Protein AF-A0A0F9EIC6-F1 (afdb_monomer)

Solvent-accessible surface area (backbone atoms only — not comparable to full-atom values): 2759 Å² total; per-residue (Å²): 106,53,45,43,78,66,41,25,54,52,48,46,52,41,36,72,73,69,44,94,40,76,45,42,23,72,52,71,75,36,59,72,66,43,60,97,81,61,78,49,50,79,42,72,48,133

Secondary structure (DSSP, 8-state):
----HHHHHHHHHHHHTT---EEEES-GGGGGGS-TT--SEEEE--

Organism: NCBI:txid412755

Structure (mmCIF, N/CA/C/O backbone):
data_AF-A0A0F9EIC6-F1
#
_entry.id   AF-A0A0F9EIC6-F1
#
loop_
_atom_site.group_PDB
_atom_site.id
_atom_site.type_symbol
_atom_site.label_atom_id
_atom_site.label_alt_id
_atom_site.label_comp_id
_atom_site.label_asym_id
_atom_site.label_entity_id
_atom_site.label_seq_id
_atom_site.pdbx_PDB_ins_code
_atom_site.Cartn_x
_atom_site.Cartn_y
_atom_site.Cartn_z
_atom_site.occupancy
_atom_site.B_iso_or_equiv
_atom_site.auth_seq_id
_atom_site.auth_comp_id
_atom_site.auth_asym_id
_atom_site.auth_atom_id
_atom_site.pdbx_PDB_model_num
ATOM 1 N N . MET A 1 1 ? 8.953 2.194 -2.556 1.00 53.22 1 MET A N 1
ATOM 2 C CA . MET A 1 1 ? 8.092 1.319 -1.732 1.00 53.22 1 MET A CA 1
ATOM 3 C C . MET A 1 1 ? 7.033 0.755 -2.663 1.00 53.22 1 MET A C 1
ATOM 5 O O . MET A 1 1 ? 6.030 1.416 -2.872 1.0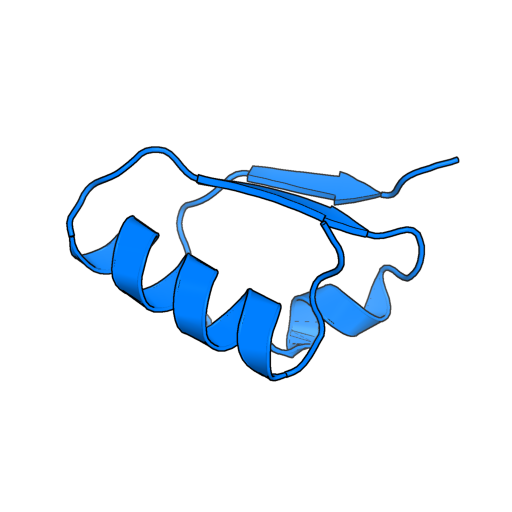0 53.22 1 MET A O 1
ATOM 9 N N . GLY A 1 2 ? 7.293 -0.377 -3.317 1.00 65.62 2 GLY A N 1
ATOM 10 C CA . GLY A 1 2 ? 6.376 -0.879 -4.346 1.00 65.62 2 GLY A CA 1
ATOM 11 C C . GLY A 1 2 ? 5.045 -1.376 -3.770 1.00 65.62 2 GLY A C 1
ATOM 12 O O . GLY A 1 2 ? 4.999 -1.916 -2.663 1.00 65.62 2 GLY A O 1
ATOM 13 N N . CYS A 1 3 ? 3.981 -1.269 -4.557 1.00 79.44 3 CYS A N 1
ATOM 14 C CA . CYS A 1 3 ? 2.659 -1.862 -4.371 1.00 79.44 3 CYS A CA 1
ATOM 15 C C . CYS A 1 3 ? 2.687 -3.381 -4.677 1.00 79.44 3 CYS A C 1
ATOM 17 O O . CYS A 1 3 ? 1.895 -3.963 -5.427 1.00 79.44 3 CYS A O 1
ATOM 19 N N . GLY A 1 4 ? 3.668 -4.066 -4.083 1.00 84.75 4 GLY A N 1
ATOM 20 C CA . GLY A 1 4 ? 3.722 -5.522 -4.022 1.00 84.75 4 GLY A CA 1
ATOM 21 C C . GLY A 1 4 ? 2.562 -6.085 -3.194 1.00 84.75 4 GLY A C 1
ATOM 22 O O . GLY A 1 4 ? 1.791 -5.338 -2.603 1.00 84.75 4 GLY A O 1
ATOM 23 N N . ARG A 1 5 ? 2.459 -7.414 -3.083 1.00 85.00 5 ARG A N 1
ATOM 24 C CA . A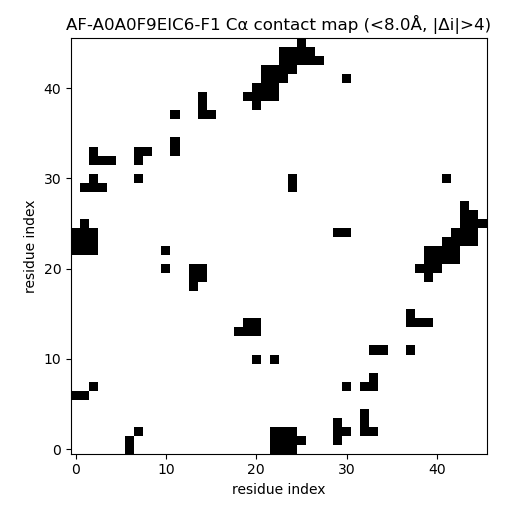RG A 1 5 ? 1.403 -8.054 -2.275 1.00 85.00 5 ARG A CA 1
ATOM 25 C C . ARG A 1 5 ? 1.393 -7.543 -0.824 1.00 85.00 5 ARG A C 1
ATOM 27 O O . ARG A 1 5 ? 0.366 -7.109 -0.336 1.00 85.00 5 ARG A O 1
ATOM 34 N N . VAL A 1 6 ? 2.569 -7.491 -0.195 1.00 89.62 6 VAL A N 1
ATOM 35 C CA . VAL A 1 6 ? 2.732 -6.979 1.179 1.00 89.62 6 VAL A CA 1
ATOM 36 C C . VAL A 1 6 ? 2.549 -5.461 1.257 1.00 89.62 6 VAL A C 1
ATOM 38 O O . VAL A 1 6 ? 2.002 -4.959 2.229 1.00 89.62 6 VAL A O 1
ATOM 41 N N . GLY A 1 7 ? 2.997 -4.724 0.237 1.00 89.81 7 GLY A N 1
ATOM 42 C CA . GLY A 1 7 ? 2.879 -3.264 0.210 1.00 89.81 7 GLY A CA 1
ATOM 43 C C . GLY A 1 7 ? 1.427 -2.798 0.121 1.00 89.81 7 GLY A C 1
ATOM 44 O O . GLY A 1 7 ? 1.063 -1.840 0.793 1.00 89.81 7 GLY A O 1
ATOM 45 N N . ALA A 1 8 ? 0.599 -3.497 -0.661 1.00 91.25 8 ALA A N 1
ATOM 46 C CA . ALA A 1 8 ? -0.830 -3.217 -0.764 1.00 91.25 8 ALA A CA 1
ATOM 47 C C . ALA A 1 8 ? -1.565 -3.507 0.553 1.00 91.25 8 ALA A C 1
ATOM 49 O O . ALA A 1 8 ? -2.320 -2.654 1.013 1.00 91.25 8 AL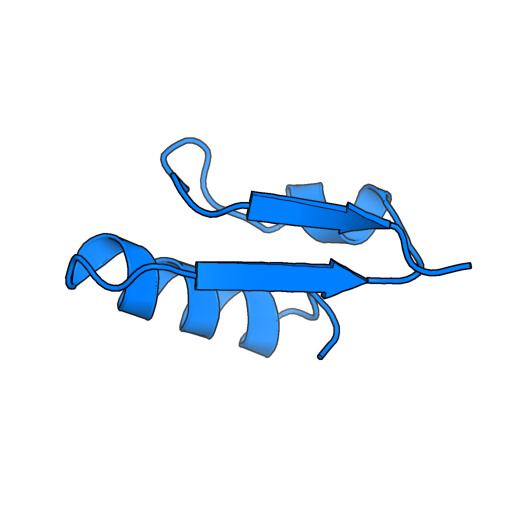A A O 1
ATOM 50 N N . ASP A 1 9 ? -1.292 -4.655 1.183 1.00 91.88 9 ASP A N 1
ATOM 51 C CA . ASP A 1 9 ? -1.911 -5.024 2.462 1.00 91.88 9 ASP A CA 1
ATOM 52 C C . ASP A 1 9 ? -1.520 -4.041 3.576 1.00 91.88 9 ASP A C 1
ATOM 54 O O . ASP A 1 9 ? -2.379 -3.543 4.298 1.00 91.88 9 ASP A O 1
ATOM 58 N N . LEU A 1 10 ? -0.232 -3.696 3.684 1.00 92.81 10 LEU A N 1
ATOM 59 C CA . LEU A 1 10 ? 0.244 -2.738 4.683 1.00 92.81 10 LEU A CA 1
ATOM 60 C C . LEU A 1 10 ? -0.354 -1.342 4.468 1.00 92.81 10 LEU A C 1
ATOM 62 O O . LEU A 1 10 ? -0.772 -0.697 5.426 1.00 92.81 10 LEU A O 1
ATOM 66 N N . ALA A 1 11 ? -0.397 -0.873 3.220 1.00 93.69 11 ALA A N 1
ATOM 67 C CA . ALA A 1 11 ? -0.977 0.423 2.903 1.00 93.69 11 ALA A CA 1
ATOM 68 C C . ALA A 1 11 ? -2.476 0.473 3.215 1.00 93.69 11 ALA A C 1
ATOM 70 O O . ALA A 1 11 ? -2.946 1.477 3.739 1.00 93.69 11 ALA A O 1
ATOM 71 N N . ALA A 1 12 ? -3.207 -0.610 2.938 1.00 92.88 12 ALA A N 1
ATOM 72 C CA . ALA A 1 12 ? -4.619 -0.723 3.277 1.00 92.88 12 ALA A CA 1
ATOM 73 C C . ALA A 1 12 ? -4.850 -0.643 4.791 1.00 92.88 12 ALA A C 1
ATOM 75 O O . ALA A 1 12 ? -5.726 0.098 5.225 1.00 92.88 12 ALA A O 1
ATOM 76 N N . THR A 1 13 ? -4.049 -1.350 5.595 1.00 93.94 13 THR A N 1
ATOM 77 C CA . THR A 1 13 ? -4.155 -1.288 7.060 1.00 93.94 13 THR A CA 1
ATOM 78 C C . THR A 1 13 ? -3.904 0.125 7.580 1.00 93.94 13 THR A C 1
ATOM 80 O O . THR A 1 13 ? -4.697 0.634 8.364 1.00 93.94 13 THR A O 1
ATOM 83 N N . LEU A 1 14 ? -2.847 0.789 7.104 1.00 94.12 14 LEU A N 1
ATOM 84 C CA . LEU A 1 14 ? -2.518 2.152 7.531 1.00 94.12 14 LEU A CA 1
ATOM 85 C C . LEU A 1 14 ? -3.612 3.164 7.148 1.00 94.12 14 LEU A C 1
ATOM 87 O O . LEU A 1 14 ? -3.968 4.017 7.957 1.00 94.12 14 LEU A O 1
ATOM 91 N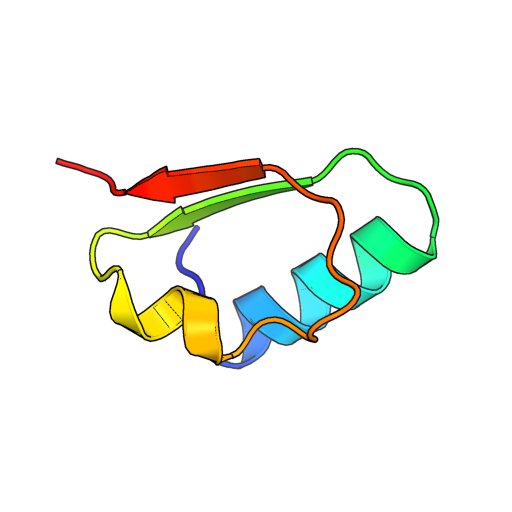 N . ASP A 1 15 ? -4.176 3.047 5.946 1.00 94.75 15 ASP A N 1
ATOM 92 C CA . ASP A 1 15 ? -5.295 3.881 5.483 1.00 94.75 15 ASP A CA 1
ATOM 93 C C . ASP A 1 15 ? -6.559 3.650 6.332 1.00 94.75 15 ASP A C 1
ATOM 95 O O . ASP A 1 15 ? -7.211 4.603 6.757 1.00 94.75 15 ASP A O 1
ATOM 99 N N . GLN A 1 16 ? -6.862 2.392 6.676 1.00 93.44 16 GLN A N 1
ATOM 100 C CA . GLN A 1 16 ? -7.978 2.044 7.565 1.00 93.44 16 GLN A CA 1
ATOM 101 C C . GLN A 1 16 ? -7.794 2.548 9.002 1.00 93.44 16 GLN A C 1
ATOM 103 O O . GLN A 1 16 ? -8.776 2.891 9.661 1.00 93.44 16 GLN A O 1
ATOM 108 N N . GLU A 1 17 ? -6.556 2.617 9.485 1.00 95.25 17 GLU A N 1
ATOM 109 C CA . GLU A 1 17 ? -6.206 3.203 10.784 1.00 95.25 17 GLU A CA 1
ATOM 110 C C . GLU A 1 17 ? -6.271 4.745 10.778 1.00 95.25 17 GLU A C 1
ATOM 112 O O . GLU A 1 17 ? -6.137 5.377 11.827 1.00 95.25 17 GLU A O 1
ATOM 117 N N . GLY A 1 18 ? -6.539 5.360 9.620 1.00 94.69 18 GLY A N 1
ATOM 118 C CA . GLY A 1 18 ? -6.684 6.806 9.458 1.00 94.69 18 GLY A CA 1
ATOM 119 C C . GLY A 1 18 ? -5.364 7.535 9.218 1.00 94.69 18 GLY A C 1
ATOM 120 O O . GLY A 1 18 ? -5.303 8.758 9.363 1.00 94.69 18 GLY A O 1
ATOM 121 N N . HIS A 1 19 ? -4.301 6.809 8.868 1.00 95.56 19 HIS A N 1
ATOM 122 C CA . HIS A 1 19 ? -3.029 7.409 8.491 1.00 95.56 19 HIS A CA 1
ATOM 123 C C . HIS A 1 19 ? -3.052 7.894 7.041 1.00 95.56 19 HIS A C 1
ATOM 125 O O . HIS A 1 19 ? -3.621 7.263 6.154 1.00 95.56 19 HIS A O 1
ATOM 131 N N . GLU A 1 20 ? -2.367 9.006 6.783 1.00 94.19 20 GLU A N 1
ATOM 132 C CA . GLU A 1 20 ? -2.145 9.476 5.420 1.00 94.19 20 GLU A CA 1
ATOM 133 C C . GLU A 1 20 ? -1.078 8.605 4.743 1.00 94.19 20 GLU A C 1
ATOM 135 O O . GLU A 1 20 ? 0.087 8.583 5.147 1.00 94.19 20 GLU A O 1
ATOM 140 N N . VAL A 1 21 ? -1.482 7.868 3.707 1.00 94.50 21 VAL A N 1
ATOM 141 C CA . VAL A 1 21 ? -0.610 6.936 2.984 1.00 94.50 21 VAL A CA 1
ATOM 142 C C . VAL A 1 21 ? -0.374 7.428 1.561 1.00 94.50 21 VAL A C 1
ATOM 144 O O . VAL A 1 21 ? -1.308 7.772 0.840 1.00 94.50 21 VAL A O 1
ATOM 147 N N . THR A 1 22 ? 0.886 7.406 1.127 1.00 93.88 22 THR A N 1
ATOM 148 C CA . THR A 1 22 ? 1.278 7.635 -0.270 1.00 93.88 22 THR A CA 1
ATOM 149 C C . THR A 1 22 ? 2.054 6.430 -0.787 1.00 93.88 22 THR A C 1
ATOM 151 O O . THR A 1 22 ? 3.054 6.027 -0.192 1.00 93.88 22 THR A O 1
ATOM 154 N N . ILE A 1 23 ? 1.612 5.857 -1.907 1.00 91.44 23 ILE A N 1
ATOM 155 C CA . ILE A 1 23 ? 2.253 4.708 -2.553 1.00 91.44 23 ILE A CA 1
ATOM 156 C C . ILE A 1 23 ? 2.926 5.154 -3.844 1.00 91.44 23 ILE A C 1
ATOM 158 O O . ILE A 1 23 ? 2.317 5.836 -4.668 1.00 91.44 23 ILE A O 1
ATOM 162 N N . LEU A 1 24 ? 4.171 4.710 -4.028 1.00 91.62 24 LEU A N 1
ATOM 163 C CA . LEU A 1 24 ? 4.966 4.979 -5.220 1.00 91.62 24 LEU A CA 1
ATOM 164 C C . LEU A 1 24 ? 5.434 3.662 -5.846 1.00 91.62 24 LEU A C 1
ATOM 166 O O . LEU A 1 24 ? 6.261 2.956 -5.259 1.00 91.62 24 LEU A O 1
ATOM 170 N N . ASP A 1 25 ? 4.919 3.340 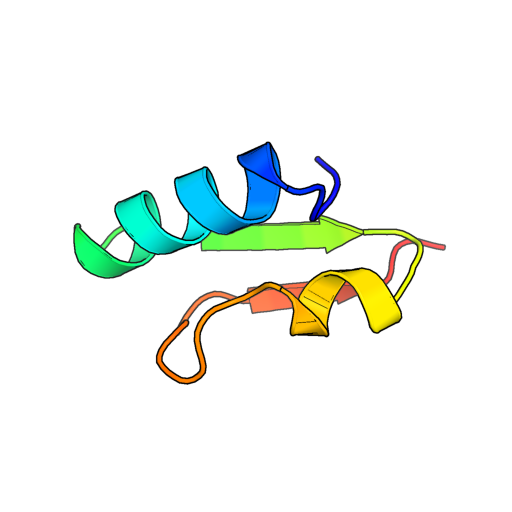-7.029 1.00 90.75 25 ASP A N 1
ATOM 171 C CA . ASP A 1 25 ? 5.315 2.155 -7.796 1.00 90.75 25 ASP A CA 1
ATOM 172 C C . ASP A 1 25 ? 5.631 2.545 -9.242 1.00 90.75 25 ASP A C 1
ATOM 174 O O . ASP A 1 25 ? 5.024 3.456 -9.786 1.00 90.75 25 ASP A O 1
ATOM 178 N N . VAL A 1 26 ? 6.592 1.874 -9.866 1.00 90.12 26 VAL A N 1
ATOM 179 C CA . VAL A 1 26 ? 6.935 2.077 -11.285 1.00 90.12 26 VAL A CA 1
ATOM 180 C C . VAL A 1 26 ? 5.937 1.388 -12.220 1.00 90.12 26 VAL A C 1
ATOM 182 O O . VAL A 1 26 ? 5.838 1.729 -13.392 1.00 90.12 26 VAL A O 1
ATOM 185 N N . ASN A 1 27 ? 5.196 0.403 -11.711 1.00 89.75 27 ASN A N 1
ATOM 186 C CA . ASN A 1 27 ? 4.190 -0.343 -12.445 1.00 89.75 27 ASN A CA 1
ATOM 187 C C . ASN A 1 27 ? 2.782 0.073 -12.000 1.00 89.75 27 ASN A C 1
ATOM 189 O O . ASN A 1 27 ? 2.332 -0.281 -10.910 1.00 89.75 27 ASN A O 1
ATOM 193 N N . GLU A 1 28 ? 2.055 0.760 -12.879 1.00 89.81 28 GLU A N 1
ATOM 194 C CA . GLU A 1 28 ? 0.685 1.214 -12.622 1.00 89.81 28 GLU A CA 1
ATOM 195 C C . GLU A 1 28 ? -0.292 0.059 -12.330 1.00 89.81 28 GLU A C 1
ATOM 197 O O . GLU A 1 28 ? -1.195 0.193 -11.500 1.00 89.81 28 GLU A O 1
ATOM 202 N N . ASP A 1 29 ? -0.083 -1.123 -12.923 1.00 91.19 29 ASP A N 1
ATOM 203 C CA . ASP A 1 29 ? -0.945 -2.285 -12.678 1.00 91.19 29 ASP A CA 1
ATOM 204 C C . ASP A 1 29 ? -0.850 -2.794 -11.232 1.00 91.19 29 ASP A C 1
ATOM 206 O O . ASP A 1 29 ? -1.766 -3.466 -10.746 1.00 91.19 29 ASP A O 1
ATOM 210 N N . ALA A 1 30 ? 0.227 -2.459 -10.515 1.00 90.44 30 ALA A N 1
ATOM 211 C CA . ALA A 1 30 ? 0.401 -2.842 -9.121 1.00 90.44 30 ALA A CA 1
ATOM 212 C C . ALA A 1 30 ? -0.692 -2.228 -8.225 1.00 90.44 30 ALA A C 1
ATOM 214 O O . ALA A 1 30 ? -1.162 -2.894 -7.299 1.00 90.44 30 ALA A O 1
ATOM 215 N N . PHE A 1 31 ? -1.198 -1.032 -8.559 1.00 91.06 31 PHE A N 1
ATOM 216 C CA . PHE A 1 31 ? -2.261 -0.361 -7.800 1.00 91.06 31 PHE A CA 1
ATOM 217 C C . PHE A 1 31 ? -3.603 -1.092 -7.828 1.00 91.06 31 PHE A C 1
ATOM 219 O O . PHE A 1 31 ? -4.431 -0.860 -6.951 1.00 91.06 31 PHE A O 1
ATOM 226 N N . ARG A 1 32 ? -3.825 -2.014 -8.776 1.00 91.12 32 ARG A N 1
ATOM 227 C CA . ARG A 1 32 ? -5.041 -2.849 -8.807 1.00 91.12 32 ARG A CA 1
ATOM 228 C C . ARG A 1 32 ? -5.158 -3.782 -7.601 1.00 91.12 32 ARG A C 1
ATOM 230 O O . ARG A 1 32 ? -6.221 -4.348 -7.376 1.00 91.12 32 ARG A O 1
ATO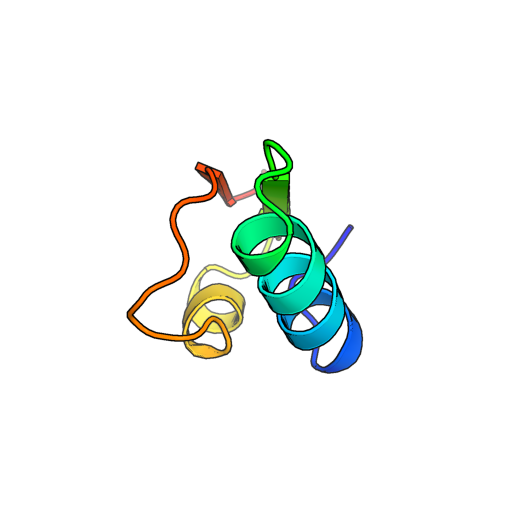M 237 N N . ARG A 1 33 ? -4.068 -3.973 -6.852 1.00 91.44 33 ARG A N 1
ATOM 238 C CA . ARG A 1 33 ? -4.043 -4.762 -5.612 1.00 91.44 33 ARG A CA 1
ATOM 239 C C . ARG A 1 33 ? -4.598 -4.004 -4.415 1.00 91.44 33 ARG A C 1
ATOM 241 O O . ARG A 1 33 ? -4.896 -4.632 -3.407 1.00 91.44 33 ARG A O 1
ATOM 248 N N . LEU A 1 34 ? -4.708 -2.681 -4.512 1.00 91.81 34 LEU A N 1
ATOM 249 C CA . LEU A 1 34 ? -5.275 -1.877 -3.443 1.00 91.81 34 LEU A CA 1
ATOM 250 C C . LEU A 1 34 ? -6.779 -2.123 -3.357 1.00 91.81 34 LEU A C 1
ATOM 252 O O . LEU A 1 34 ? -7.441 -2.276 -4.390 1.00 91.81 34 LEU A O 1
ATOM 256 N N . PRO A 1 35 ? -7.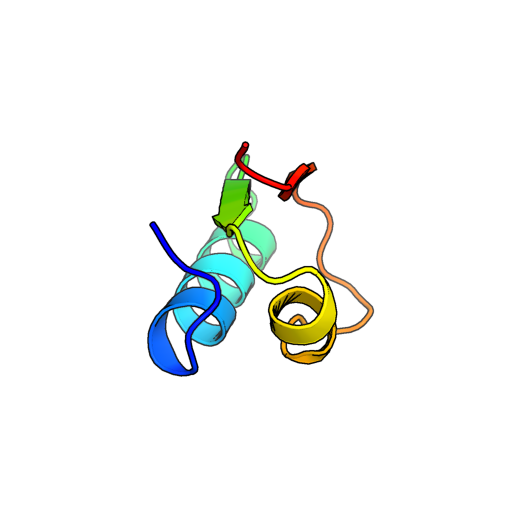335 -2.150 -2.139 1.00 91.38 35 PRO A N 1
ATOM 257 C CA . PRO A 1 35 ? -8.765 -2.286 -1.981 1.00 91.38 35 PRO A CA 1
ATOM 258 C C . PRO A 1 35 ? -9.489 -1.089 -2.623 1.00 91.38 35 PRO A C 1
ATOM 260 O O . PRO A 1 35 ? -8.970 0.029 -2.606 1.00 91.38 35 PRO A O 1
ATOM 263 N N . PRO A 1 36 ? -10.717 -1.274 -3.139 1.00 90.94 36 PRO A N 1
ATOM 264 C CA . PRO A 1 36 ? -11.504 -0.190 -3.735 1.00 90.94 36 PRO A CA 1
ATOM 265 C C . PRO A 1 36 ? -11.743 1.014 -2.814 1.00 90.94 36 PRO A C 1
ATOM 267 O O . PRO A 1 36 ? -12.074 2.089 -3.300 1.00 90.94 36 PRO A O 1
ATOM 270 N N . GLN A 1 37 ? -11.616 0.819 -1.498 1.00 91.25 37 GLN A N 1
ATOM 271 C CA . GLN A 1 37 ? -11.832 1.851 -0.483 1.00 91.25 37 GLN A CA 1
ATOM 272 C C . GLN A 1 37 ? -10.557 2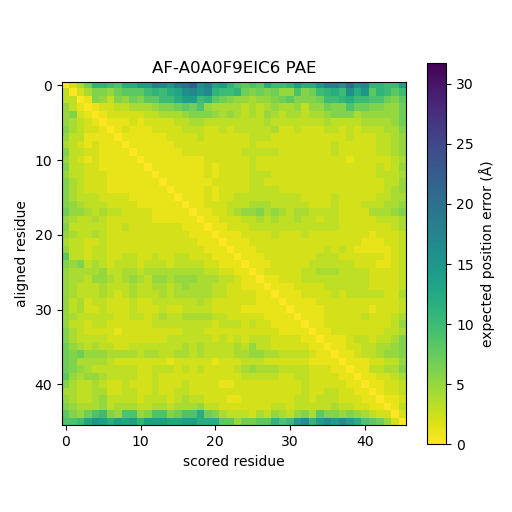.622 -0.119 1.00 91.25 37 GLN A C 1
ATOM 274 O O . GLN A 1 37 ? -10.642 3.529 0.697 1.00 91.25 37 GLN A O 1
ATOM 279 N N . PHE A 1 38 ? -9.402 2.260 -0.690 1.00 93.31 38 PHE A N 1
ATOM 280 C CA . PHE A 1 38 ? -8.124 2.887 -0.363 1.00 93.31 38 PHE A CA 1
ATOM 281 C C . PHE A 1 38 ? -8.151 4.391 -0.676 1.00 93.31 38 PHE A C 1
ATOM 283 O O . PHE A 1 38 ? -8.293 4.781 -1.841 1.00 93.31 38 PHE A O 1
ATOM 290 N N . GLY A 1 39 ? -8.015 5.216 0.363 1.00 92.69 39 GLY A N 1
ATOM 291 C CA . GLY A 1 39 ? -8.075 6.679 0.295 1.00 92.69 39 GLY A CA 1
ATOM 292 C C . GLY A 1 39 ? -6.731 7.365 0.039 1.00 92.69 39 GLY A C 1
ATOM 293 O O . GLY A 1 39 ? -6.701 8.550 -0.299 1.00 92.69 39 GLY A O 1
ATOM 294 N N . GLY A 1 40 ? -5.623 6.632 0.166 1.00 92.12 40 GLY A N 1
ATOM 295 C CA . GLY A 1 40 ? -4.273 7.160 -0.004 1.00 92.12 40 GLY A CA 1
ATOM 296 C C . GLY A 1 40 ? -3.907 7.598 -1.430 1.00 92.12 40 GLY A C 1
ATOM 297 O O . GLY A 1 40 ? -4.534 7.240 -2.435 1.00 92.12 40 GLY A O 1
ATOM 298 N N . GLN A 1 41 ? -2.827 8.373 -1.529 1.00 93.75 41 GLN A N 1
ATOM 299 C CA . GLN A 1 41 ? -2.298 8.881 -2.795 1.00 93.75 41 GLN A CA 1
ATOM 300 C C . GLN A 1 41 ? -1.503 7.800 -3.539 1.00 93.75 41 GLN A C 1
ATOM 302 O O . GLN A 1 41 ? -0.771 7.009 -2.940 1.00 93.75 41 GLN A O 1
ATOM 307 N N . ARG A 1 42 ? -1.630 7.770 -4.869 1.00 92.31 42 ARG A N 1
ATOM 308 C CA . ARG A 1 42 ? -0.952 6.810 -5.754 1.00 92.31 42 ARG A CA 1
ATOM 309 C C . ARG A 1 42 ? -0.138 7.575 -6.788 1.00 92.31 42 ARG A C 1
ATOM 311 O O . ARG A 1 42 ? -0.698 8.385 -7.522 1.00 92.31 42 ARG A O 1
ATOM 318 N N . HIS A 1 43 ? 1.157 7.295 -6.865 1.00 93.06 43 HIS A N 1
ATOM 319 C CA . HIS A 1 43 ? 2.058 7.920 -7.828 1.00 93.06 43 HIS A CA 1
ATOM 320 C C . HIS A 1 43 ? 2.846 6.874 -8.606 1.00 93.06 43 HIS A C 1
ATOM 322 O O . HIS A 1 43 ? 3.438 5.967 -8.021 1.00 93.06 43 HIS A O 1
ATOM 328 N N . VAL A 1 44 ? 2.884 7.035 -9.929 1.00 91.88 44 VAL A N 1
ATOM 329 C CA . VAL A 1 44 ? 3.754 6.235 -10.791 1.00 91.88 44 VAL A CA 1
ATOM 330 C C . VAL A 1 44 ? 5.163 6.830 -10.755 1.00 91.88 44 VAL A C 1
ATOM 332 O O . VAL A 1 44 ? 5.334 8.028 -10.980 1.00 91.88 44 VAL A O 1
ATOM 335 N N . GLY A 1 45 ? 6.162 6.013 -10.422 1.00 85.12 45 GLY A N 1
ATOM 336 C CA . GLY A 1 45 ? 7.574 6.400 -10.483 1.00 85.12 45 GLY A CA 1
ATOM 337 C C . GLY A 1 45 ? 8.109 6.384 -11.921 1.00 85.12 45 GLY A C 1
ATOM 338 O O . GLY A 1 45 ? 7.733 5.502 -12.689 1.00 85.12 45 GLY A O 1
ATOM 339 N N . ASN A 1 46 ? 8.980 7.344 -12.256 1.00 73.31 46 ASN A N 1
ATOM 340 C CA . ASN A 1 46 ? 9.731 7.404 -13.524 1.00 73.31 46 ASN A CA 1
ATOM 341 C C . ASN A 1 46 ? 10.988 6.529 -13.505 1.00 73.31 46 ASN A C 1
ATOM 343 O O . ASN A 1 46 ? 11.593 6.397 -12.414 1.00 73.31 46 ASN A O 1
#

Mean predicted aligned error: 3.24 Å

Nearest PDB structures (foldseek):
  3l4b-assembly1_A  TM=9.589E-01  e=8.449E-03  Thermotoga maritima MSB8
  3l4b-assembly1_H  TM=7.994E-01  e=1.548E+00  Thermotoga maritima MSB8
  3l4b-assembly1_D  TM=7.9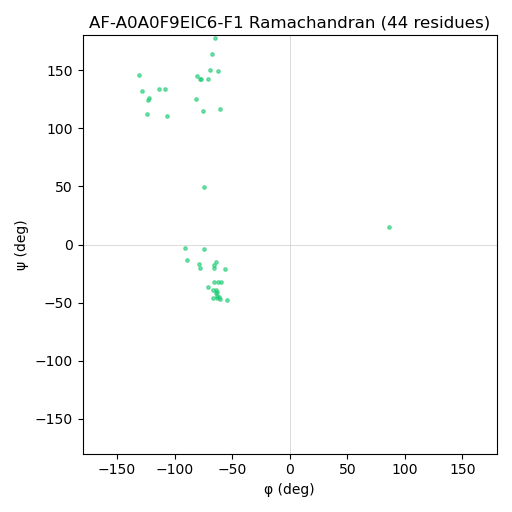85E-01  e=2.502E+00  Thermotoga maritima MSB8
  3l4b-assembly1_G  TM=7.992E-01  e=3.525E+00  Thermotoga maritima MSB8
  4gx1-assembly1_A  TM=5.918E-01  e=3.073E+00  Geobacter sulfurreducens PCA

Sequence (46 aa):
MGCGRVGADLAATLDQEGHEVTILDVNEDAFRRLPPQFGGQRHVGN

InterPro domains:
  IPR003148 Regulator of K+ conductance, N-terminal lobe [PF02254] (1-35)
  IPR036291 NAD(P)-binding domain superfamily [SSF51735] (1-35)

Radius of gyration: 9.45 Å; Cα contacts (8 Å, |Δi|>4): 67; chains: 1; bounding box: 22×18×24 Å

pLDDT: mean 89.69, std 7.69, range [53.22, 95.56]

Foldseek 3Di:
DALPLVVQVVQQVCVVVVHADEHEHQDPVSCVNHDPPRPHHYYHDD